Protein AF-A0A1H8JNC2-F1 (afdb_monomer_lite)

Secondary structure (DSSP, 8-state):
---EEEEETTTTEEEEEE-B--TT--SPBPPPHHHHHHHHHTTS-GGGEEEEEPPTT--TT-TTEEEEEETTTTEEEEEEPPP----S---

Radius of gyration: 15.04 Å; chains: 1; bounding box: 46×28×35 Å

Foldseek 3Di:
DKKKFKAFLVPQDGPDIDWADDPPDPDTDDDDPVVVQVVCVVVPDNVRIDMAIEDPPDDPVPPQWDWGADSVVRHIDIDGDDPPPPPPDDD

pLDDT: mean 81.79, std 12.31, range [40.09, 94.12]

Sequence (91 aa):
MTHYAIVETATGKIVRMHSHYVFGNEQPVTCSDEELRAAVFELGDPAGYEVHCAPPDFDPANRDKTLVFDGAVKRLQVAARAPRRAAKGEA

Structure (mmCIF, N/CA/C/O backbone):
data_AF-A0A1H8JNC2-F1
#
_entry.id   AF-A0A1H8JNC2-F1
#
loop_
_atom_site.group_PDB
_atom_site.id
_atom_site.type_symbol
_atom_site.label_atom_id
_atom_site.label_alt_id
_atom_site.label_comp_id
_atom_site.label_asym_id
_atom_site.label_entity_id
_atom_site.label_seq_id
_atom_site.pdbx_PDB_ins_code
_atom_site.Cartn_x
_atom_site.Cartn_y
_atom_site.Cartn_z
_atom_site.occupancy
_atom_site.B_iso_or_equiv
_atom_site.auth_seq_id
_atom_site.auth_comp_id
_atom_site.auth_asym_id
_atom_site.auth_atom_id
_atom_site.pdbx_PDB_model_num
ATOM 1 N N . MET A 1 1 ? 2.981 -5.805 -11.983 1.00 62.81 1 MET A N 1
ATOM 2 C CA . MET A 1 1 ? 3.340 -4.418 -11.627 1.00 62.81 1 MET A CA 1
ATOM 3 C C . MET A 1 1 ? 3.393 -4.328 -10.114 1.00 62.81 1 MET A C 1
ATOM 5 O O . MET A 1 1 ? 2.397 -4.657 -9.485 1.00 62.81 1 MET A O 1
ATOM 9 N N . THR A 1 2 ? 4.537 -3.973 -9.525 1.00 74.19 2 THR A N 1
ATOM 10 C CA . THR A 1 2 ? 4.661 -3.916 -8.059 1.00 74.19 2 THR A CA 1
ATOM 11 C C . THR A 1 2 ? 4.233 -2.540 -7.575 1.00 74.19 2 THR A C 1
ATOM 13 O O . THR A 1 2 ? 4.966 -1.564 -7.714 1.00 74.19 2 THR A O 1
ATOM 16 N N . HIS A 1 3 ? 3.017 -2.452 -7.049 1.00 83.44 3 HIS A N 1
ATOM 17 C CA . HIS A 1 3 ? 2.553 -1.247 -6.379 1.00 83.44 3 HIS A CA 1
ATOM 18 C C . HIS A 1 3 ? 2.860 -1.321 -4.892 1.00 83.44 3 HIS A C 1
ATOM 20 O O . HIS A 1 3 ? 2.741 -2.381 -4.282 1.00 83.44 3 HIS A O 1
ATOM 26 N N . TYR A 1 4 ? 3.168 -0.176 -4.301 1.00 87.62 4 TYR A N 1
ATOM 27 C CA . TYR A 1 4 ? 3.313 -0.034 -2.862 1.00 87.62 4 TYR A CA 1
ATOM 28 C C . TYR A 1 4 ? 2.252 0.931 -2.356 1.00 87.62 4 TYR A C 1
ATOM 30 O O . TYR A 1 4 ? 1.974 1.944 -3.001 1.00 87.62 4 TYR A O 1
ATOM 38 N N . ALA A 1 5 ? 1.656 0.626 -1.212 1.00 90.44 5 ALA A N 1
ATOM 39 C CA . ALA A 1 5 ? 0.793 1.552 -0.501 1.00 90.44 5 ALA A CA 1
ATOM 40 C C . ALA A 1 5 ? 1.488 2.002 0.780 1.00 90.44 5 ALA A C 1
ATOM 42 O O . ALA A 1 5 ? 2.060 1.189 1.506 1.00 90.44 5 ALA A O 1
ATOM 43 N N . ILE A 1 6 ? 1.404 3.297 1.056 1.00 92.38 6 ILE A N 1
ATOM 44 C CA . ILE A 1 6 ? 1.770 3.870 2.344 1.00 92.38 6 ILE A CA 1
ATOM 45 C C . ILE A 1 6 ? 0.496 3.929 3.178 1.00 92.38 6 ILE A C 1
ATOM 47 O O . ILE A 1 6 ? -0.515 4.495 2.744 1.00 92.38 6 ILE A O 1
ATOM 51 N N . VAL A 1 7 ? 0.544 3.315 4.352 1.00 92.88 7 VAL A N 1
ATOM 52 C CA . VAL A 1 7 ? -0.582 3.168 5.268 1.00 92.88 7 VAL A CA 1
ATOM 53 C C . VAL A 1 7 ? -0.280 3.934 6.546 1.00 92.88 7 VAL A C 1
ATOM 55 O O . VAL A 1 7 ? 0.798 3.793 7.112 1.00 92.88 7 VAL A O 1
ATOM 58 N N . GLU A 1 8 ? -1.229 4.740 7.010 1.00 93.31 8 GLU A N 1
ATOM 59 C CA . GLU A 1 8 ? -1.145 5.383 8.321 1.00 93.31 8 GLU A CA 1
ATOM 60 C C . GLU A 1 8 ? -1.385 4.344 9.422 1.00 93.31 8 GLU A C 1
ATOM 62 O O . GLU A 1 8 ? -2.472 3.770 9.520 1.00 93.31 8 GLU A O 1
ATOM 67 N N . THR A 1 9 ? -0.391 4.123 10.279 1.00 89.44 9 THR A N 1
ATOM 68 C CA . THR A 1 9 ? -0.401 3.073 11.309 1.00 89.44 9 THR A CA 1
ATOM 69 C C . THR A 1 9 ? -1.552 3.249 12.305 1.00 89.44 9 THR A C 1
ATOM 71 O O . THR A 1 9 ? -2.115 2.266 12.786 1.00 89.44 9 THR A O 1
ATOM 74 N N . ALA A 1 10 ? -1.933 4.497 12.604 1.00 89.75 10 ALA A N 1
ATOM 75 C CA . ALA A 1 10 ? -2.986 4.812 13.568 1.00 89.75 10 ALA A CA 1
ATOM 76 C C . ALA A 1 10 ? -4.395 4.441 13.076 1.00 89.75 10 ALA A C 1
ATOM 78 O O . ALA A 1 10 ? -5.231 4.012 13.870 1.00 89.75 10 ALA A O 1
ATOM 79 N N . THR A 1 11 ? -4.675 4.612 11.780 1.00 89.31 11 THR A N 1
ATOM 80 C CA . THR A 1 11 ? -6.025 4.422 11.218 1.00 89.31 11 THR A CA 1
ATOM 81 C C . THR A 1 11 ? -6.131 3.235 10.266 1.00 89.31 11 THR A C 1
ATOM 83 O O . THR A 1 11 ? -7.240 2.851 9.895 1.00 89.31 11 THR A O 1
ATOM 86 N N . GLY A 1 12 ? -5.000 2.667 9.840 1.00 88.69 12 GLY A N 1
ATOM 87 C CA . GLY A 1 12 ? -4.934 1.650 8.794 1.00 88.69 12 GLY A CA 1
ATOM 88 C C . GLY A 1 12 ? -5.338 2.173 7.413 1.00 88.69 12 GLY A C 1
ATOM 89 O O . GLY A 1 12 ? -5.602 1.381 6.512 1.00 88.69 12 GLY A O 1
ATOM 90 N N . LYS A 1 13 ? -5.439 3.494 7.218 1.00 91.06 13 LYS A N 1
ATOM 91 C CA . LYS A 1 13 ? -5.844 4.068 5.931 1.00 91.06 13 LYS A CA 1
ATOM 92 C C . LYS A 1 13 ? -4.667 4.132 4.974 1.00 91.06 13 LYS A C 1
ATOM 94 O O . LYS A 1 13 ? -3.588 4.597 5.329 1.00 91.06 13 LYS A O 1
ATOM 99 N N . ILE A 1 14 ? -4.912 3.738 3.729 1.00 91.19 14 ILE A N 1
ATOM 100 C CA . ILE A 1 14 ? -3.983 3.982 2.627 1.00 91.19 14 ILE A CA 1
ATOM 101 C C . ILE A 1 14 ? -4.008 5.479 2.315 1.00 91.19 14 ILE A C 1
ATOM 103 O O . ILE A 1 14 ? -5.039 6.007 1.895 1.00 91.19 14 ILE A O 1
ATOM 107 N N . VAL A 1 15 ? -2.880 6.154 2.521 1.00 91.50 15 VAL A N 1
ATOM 108 C CA . VAL A 1 15 ? -2.741 7.602 2.299 1.00 91.50 15 VAL A CA 1
ATOM 109 C C . VAL A 1 15 ? -2.104 7.924 0.951 1.00 91.50 15 VAL A C 1
ATOM 111 O O . VAL A 1 15 ? -2.384 8.971 0.369 1.00 91.50 15 VAL A O 1
ATOM 114 N N . ARG A 1 16 ? -1.272 7.020 0.419 1.00 87.62 16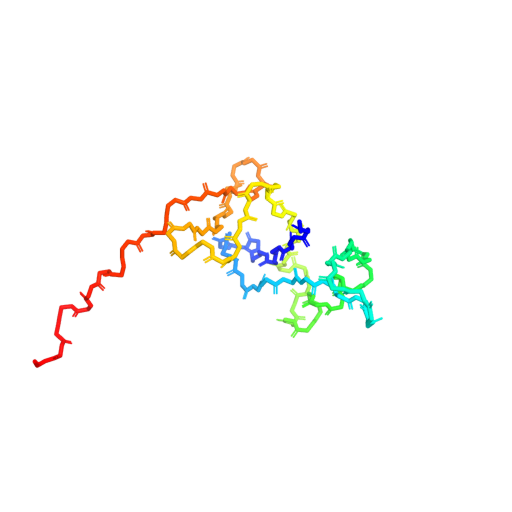 ARG A N 1
ATOM 115 C CA . ARG A 1 16 ? -0.595 7.207 -0.869 1.00 87.62 16 ARG A CA 1
ATOM 116 C C . ARG A 1 16 ? -0.291 5.869 -1.527 1.00 87.62 16 ARG A C 1
ATOM 118 O O . ARG A 1 16 ? 0.055 4.904 -0.854 1.00 87.62 16 ARG A O 1
ATOM 125 N N . MET A 1 17 ? -0.381 5.844 -2.851 1.00 88.50 17 MET A N 1
ATOM 126 C CA . MET A 1 17 ? 0.135 4.761 -3.686 1.00 88.50 17 MET A CA 1
ATOM 127 C C . MET A 1 17 ? 1.440 5.217 -4.333 1.00 88.50 17 MET A C 1
ATOM 129 O O . MET A 1 17 ? 1.526 6.347 -4.816 1.00 88.50 17 MET A O 1
ATOM 133 N N . HIS A 1 18 ? 2.439 4.343 -4.353 1.00 85.06 18 HIS A N 1
ATOM 134 C CA . HIS A 1 18 ? 3.738 4.596 -4.959 1.00 85.06 18 HIS A CA 1
ATOM 135 C C . HIS A 1 18 ? 4.089 3.492 -5.962 1.00 85.06 18 HIS A C 1
ATOM 137 O O . HIS A 1 18 ? 3.749 2.316 -5.790 1.00 85.06 18 HIS A O 1
ATOM 143 N N . SER A 1 19 ? 4.713 3.883 -7.068 1.00 80.62 19 SER A N 1
ATOM 144 C CA . SER A 1 19 ? 5.137 2.988 -8.146 1.00 80.62 19 SER A CA 1
ATOM 145 C C . SER A 1 19 ? 6.348 3.607 -8.825 1.00 80.62 19 SER A C 1
ATOM 147 O O . SER A 1 19 ? 6.297 4.782 -9.186 1.00 80.62 19 SER A O 1
ATOM 149 N N . HIS A 1 20 ? 7.417 2.831 -8.982 1.00 75.19 20 HIS A N 1
ATOM 150 C CA . HIS A 1 20 ? 8.640 3.287 -9.630 1.00 75.19 20 HIS A CA 1
ATOM 151 C C . HIS A 1 20 ? 8.670 2.850 -11.098 1.00 75.19 20 HIS A C 1
ATOM 153 O O . HIS A 1 20 ? 8.339 1.711 -11.443 1.00 75.19 20 HIS A O 1
ATOM 159 N N . TYR A 1 21 ? 9.074 3.781 -11.957 1.00 70.50 21 TYR A N 1
ATOM 160 C CA . TYR A 1 21 ? 9.253 3.570 -13.387 1.00 70.50 21 TYR A CA 1
ATOM 161 C C . TYR A 1 21 ? 10.651 4.034 -13.768 1.00 70.50 21 TYR A C 1
ATOM 163 O O . TYR A 1 21 ? 11.052 5.149 -13.434 1.00 70.50 21 TYR A O 1
ATOM 171 N N . VAL A 1 22 ? 11.375 3.196 -14.505 1.00 72.50 22 VAL A N 1
ATOM 172 C CA . VAL A 1 22 ? 12.671 3.569 -15.074 1.00 72.50 22 VAL A CA 1
ATOM 173 C C . VAL A 1 22 ? 12.424 4.161 -16.452 1.00 72.50 22 VAL A C 1
ATOM 175 O O . VAL A 1 22 ? 11.717 3.576 -17.269 1.00 72.50 22 VAL A O 1
ATOM 178 N N . PHE A 1 23 ? 13.004 5.327 -16.722 1.00 72.12 23 PHE A N 1
ATOM 179 C CA . PHE A 1 23 ? 12.871 5.985 -18.018 1.00 72.12 23 PHE A CA 1
ATOM 180 C C . PHE A 1 23 ? 13.301 5.049 -19.163 1.00 72.12 23 PHE A C 1
ATOM 182 O O . PHE A 1 23 ? 14.375 4.453 -19.114 1.00 72.12 23 PHE A O 1
ATOM 189 N N . GLY A 1 24 ? 12.455 4.913 -20.188 1.00 75.19 24 GLY A N 1
ATOM 190 C CA . GLY A 1 24 ? 12.674 3.984 -21.305 1.00 75.19 24 GLY A CA 1
ATOM 191 C C . GLY A 1 24 ? 12.267 2.532 -21.026 1.00 75.19 24 GLY A C 1
ATOM 192 O O . GLY A 1 24 ? 12.349 1.703 -21.929 1.00 75.19 24 GLY A O 1
ATOM 193 N N . ASN A 1 25 ? 11.791 2.224 -19.817 1.00 74.25 25 ASN A N 1
ATOM 194 C CA . ASN A 1 25 ? 11.150 0.960 -19.490 1.00 74.25 25 ASN A CA 1
ATOM 195 C C . ASN A 1 25 ? 9.668 1.204 -19.185 1.00 74.25 25 AS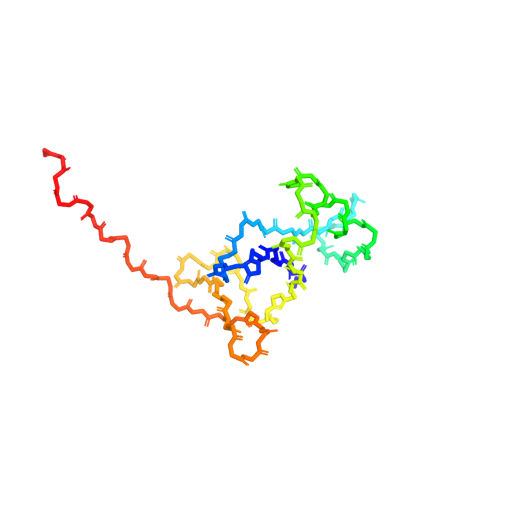N A C 1
ATOM 197 O O . ASN A 1 25 ? 9.310 1.812 -18.178 1.00 74.25 25 ASN A O 1
ATOM 201 N N . GLU A 1 26 ? 8.795 0.716 -20.063 1.00 65.25 26 GLU A N 1
ATOM 202 C CA . GLU A 1 26 ? 7.343 0.794 -19.865 1.00 65.25 26 GLU A CA 1
ATOM 203 C C . GLU A 1 26 ? 6.862 -0.154 -18.757 1.00 65.25 26 GLU A C 1
ATOM 205 O O . GLU A 1 26 ? 5.743 -0.012 -18.261 1.00 65.25 26 GLU A O 1
ATOM 210 N N . GLN A 1 27 ? 7.704 -1.110 -18.340 1.00 63.84 27 GLN A N 1
ATOM 211 C CA . GLN A 1 27 ? 7.395 -1.981 -17.219 1.00 63.84 27 GLN A CA 1
ATOM 212 C C . GLN A 1 27 ? 7.855 -1.360 -15.889 1.00 63.84 27 GLN A C 1
ATOM 214 O O . GLN A 1 27 ? 9.031 -1.029 -15.725 1.00 63.84 27 GLN A O 1
ATOM 219 N N . PRO A 1 28 ? 6.950 -1.244 -14.905 1.00 63.31 28 PRO A N 1
ATOM 220 C CA . PRO A 1 28 ? 7.280 -0.788 -13.563 1.00 63.31 28 PRO A CA 1
ATOM 221 C C . PRO A 1 28 ? 8.173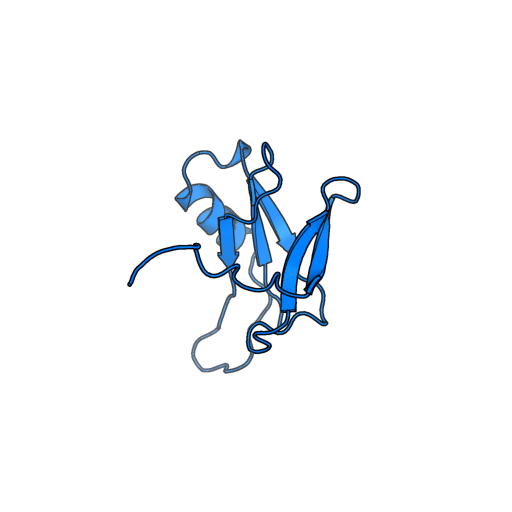 -1.812 -12.867 1.00 63.31 28 PRO A C 1
ATOM 223 O O . PRO A 1 28 ? 7.886 -3.013 -12.853 1.00 63.31 28 PRO A O 1
ATOM 226 N N . VAL A 1 29 ? 9.250 -1.314 -12.277 1.00 70.81 29 VAL A N 1
ATOM 227 C CA . VAL A 1 29 ? 10.257 -2.102 -11.564 1.00 70.81 29 VAL A CA 1
ATOM 228 C C . VAL A 1 29 ? 10.040 -1.994 -10.053 1.00 70.81 29 VAL A C 1
ATOM 230 O O . VAL A 1 29 ? 9.332 -1.113 -9.566 1.00 70.81 29 VAL A O 1
ATOM 233 N N . THR A 1 30 ? 10.639 -2.911 -9.298 1.00 75.44 30 THR A N 1
ATOM 234 C CA . THR A 1 30 ? 10.637 -2.880 -7.831 1.00 75.44 30 THR A CA 1
ATOM 235 C C . THR A 1 30 ? 11.249 -1.566 -7.335 1.00 75.44 30 THR A C 1
ATOM 237 O O . THR A 1 30 ? 12.358 -1.221 -7.739 1.00 75.44 30 THR A O 1
ATOM 240 N N . CYS A 1 31 ? 10.535 -0.845 -6.467 1.00 77.75 31 CYS A N 1
ATOM 241 C CA . CYS A 1 31 ? 11.064 0.347 -5.803 1.00 77.75 31 CYS A CA 1
ATOM 242 C C . CYS A 1 31 ? 12.212 -0.044 -4.870 1.00 77.75 31 CYS A C 1
ATOM 244 O O . CYS A 1 31 ? 12.140 -1.078 -4.201 1.00 77.75 31 CYS A O 1
ATOM 246 N N . SER A 1 32 ? 13.233 0.804 -4.775 1.00 82.31 32 SER A N 1
ATOM 247 C CA . SER A 1 32 ? 14.238 0.654 -3.724 1.00 82.31 32 SER A CA 1
ATOM 248 C C . SER A 1 32 ? 13.670 1.047 -2.353 1.00 82.31 32 SER A C 1
ATOM 250 O O . SER A 1 32 ? 12.772 1.886 -2.248 1.00 82.31 32 SER A O 1
ATOM 252 N N . ASP A 1 33 ? 14.221 0.477 -1.278 1.00 81.12 33 ASP A N 1
ATOM 253 C CA . ASP A 1 33 ? 13.852 0.851 0.096 1.00 81.12 33 ASP A CA 1
ATOM 254 C C . ASP A 1 33 ? 14.095 2.344 0.377 1.00 81.12 33 ASP A C 1
ATOM 256 O O . ASP A 1 33 ? 13.381 2.952 1.175 1.00 81.12 33 ASP A O 1
ATOM 260 N N . GLU A 1 34 ? 15.092 2.947 -0.276 1.00 84.19 34 GLU A N 1
ATOM 261 C CA . GLU A 1 34 ? 15.416 4.369 -0.137 1.00 84.19 34 GLU A CA 1
ATOM 262 C C . GLU A 1 34 ? 14.307 5.263 -0.702 1.00 84.19 34 GLU A C 1
ATOM 264 O O . GLU A 1 34 ? 13.856 6.184 -0.022 1.00 84.19 34 GLU A O 1
ATOM 269 N N . GLU A 1 35 ? 13.796 4.949 -1.895 1.00 85.19 35 GLU A N 1
ATOM 270 C CA . GLU A 1 35 ? 12.682 5.683 -2.506 1.00 85.19 35 GLU A CA 1
ATOM 271 C C . GLU A 1 35 ? 11.394 5.551 -1.695 1.00 85.19 35 GLU A C 1
ATOM 273 O O . GLU A 1 35 ? 10.677 6.531 -1.491 1.00 85.19 35 GLU A O 1
ATOM 278 N N . LEU A 1 36 ? 11.114 4.348 -1.185 1.00 84.19 36 LEU A N 1
ATOM 279 C CA . LEU A 1 36 ? 9.948 4.113 -0.336 1.00 84.19 36 LEU A CA 1
ATOM 280 C C . LEU A 1 36 ? 10.045 4.908 0.970 1.00 84.19 36 LEU A C 1
ATOM 282 O O . LEU A 1 36 ? 9.056 5.501 1.399 1.00 84.19 36 LEU A O 1
ATOM 286 N N . ARG A 1 37 ? 11.236 4.981 1.578 1.00 83.94 37 ARG A N 1
ATOM 287 C CA . ARG A 1 37 ? 11.477 5.829 2.753 1.00 83.94 37 ARG A CA 1
ATOM 288 C C . ARG A 1 37 ? 11.307 7.303 2.420 1.00 83.94 37 ARG A C 1
ATOM 290 O O . ARG A 1 37 ? 10.619 7.994 3.163 1.00 83.94 37 ARG A O 1
ATOM 297 N N . ALA A 1 38 ? 11.878 7.783 1.316 1.00 86.56 38 ALA A N 1
ATOM 298 C CA . ALA A 1 38 ? 11.732 9.173 0.888 1.00 86.56 38 ALA A CA 1
ATOM 299 C C . ALA A 1 38 ? 10.253 9.553 0.699 1.00 86.56 38 ALA A C 1
ATOM 301 O O . ALA A 1 38 ? 9.806 10.565 1.236 1.00 86.56 38 ALA A O 1
ATOM 302 N N . ALA A 1 39 ? 9.464 8.693 0.046 1.00 86.75 39 ALA A N 1
ATOM 303 C CA . ALA A 1 39 ? 8.029 8.902 -0.139 1.00 86.75 39 ALA A CA 1
ATOM 304 C C . ALA A 1 39 ? 7.246 8.968 1.187 1.00 86.75 39 ALA A C 1
ATOM 306 O O . ALA A 1 39 ? 6.235 9.668 1.261 1.00 86.75 39 ALA A O 1
ATOM 307 N N . VAL A 1 40 ? 7.702 8.255 2.224 1.00 87.50 40 VAL A N 1
ATOM 308 C CA . VAL A 1 40 ? 7.152 8.332 3.587 1.00 87.50 40 VAL A CA 1
ATOM 309 C C . VAL A 1 40 ? 7.575 9.626 4.289 1.00 87.50 40 VAL A C 1
ATOM 311 O O . VAL A 1 40 ? 6.733 10.285 4.893 1.00 87.50 40 VAL A O 1
ATOM 314 N N . PHE A 1 41 ? 8.844 10.033 4.184 1.00 87.62 41 PHE A N 1
ATOM 315 C CA . PHE A 1 41 ? 9.333 11.295 4.756 1.00 87.62 41 PHE A CA 1
ATOM 316 C C . PHE A 1 41 ? 8.585 12.519 4.205 1.00 87.62 41 PHE A C 1
ATOM 318 O O . PHE A 1 41 ? 8.299 13.447 4.959 1.00 87.62 41 PHE A O 1
ATOM 325 N N . GLU A 1 42 ? 8.202 12.512 2.924 1.00 87.88 42 GLU A N 1
ATOM 326 C CA . GLU A 1 42 ? 7.383 13.575 2.317 1.00 87.88 42 GLU A CA 1
ATOM 327 C C . GLU A 1 42 ? 6.012 13.770 2.994 1.00 87.88 42 GLU A C 1
ATOM 329 O O . GLU A 1 42 ? 5.407 14.831 2.855 1.00 87.88 42 GLU A O 1
ATOM 334 N N . LEU A 1 43 ? 5.512 12.770 3.731 1.00 85.06 43 LEU A N 1
ATOM 335 C CA . LEU A 1 43 ? 4.231 12.835 4.445 1.00 85.06 43 LEU A CA 1
ATOM 336 C C . LEU A 1 43 ? 4.344 13.452 5.851 1.00 85.06 43 LEU A C 1
ATOM 338 O O . LEU A 1 43 ? 3.327 13.607 6.528 1.00 85.06 43 LEU A O 1
ATOM 342 N N . GLY A 1 44 ? 5.551 13.814 6.300 1.00 84.44 44 GLY A N 1
ATOM 343 C CA . GLY A 1 44 ? 5.786 14.516 7.564 1.00 84.44 44 GLY A CA 1
ATOM 344 C C . GLY A 1 44 ? 6.381 13.634 8.661 1.00 84.44 44 GLY A C 1
ATOM 345 O O . GLY A 1 44 ? 7.582 13.706 8.899 1.00 84.44 44 GLY A O 1
ATOM 346 N N . ASP A 1 45 ? 5.556 12.844 9.357 1.00 83.38 45 ASP A N 1
ATOM 347 C CA . ASP A 1 45 ? 6.013 11.966 10.449 1.00 83.38 45 ASP A CA 1
ATOM 348 C C . ASP A 1 45 ? 6.228 10.521 9.964 1.00 83.38 45 ASP A C 1
ATOM 350 O O . ASP A 1 45 ? 5.274 9.742 9.921 1.00 83.38 45 ASP A O 1
ATOM 354 N N . PRO A 1 46 ? 7.464 10.117 9.621 1.00 79.19 46 PRO A N 1
ATOM 355 C CA . PRO A 1 46 ? 7.736 8.793 9.075 1.00 79.19 46 PRO A CA 1
ATOM 356 C C . PRO A 1 46 ? 7.445 7.649 10.054 1.00 79.19 46 PRO A C 1
ATOM 358 O O . PRO A 1 46 ? 7.210 6.529 9.606 1.00 79.19 46 PRO A O 1
ATOM 361 N N . ALA A 1 47 ? 7.432 7.897 11.371 1.00 84.31 47 ALA A N 1
ATOM 362 C CA . ALA A 1 47 ? 7.106 6.868 12.361 1.00 84.31 47 ALA A CA 1
ATOM 363 C C . ALA A 1 47 ? 5.605 6.517 12.367 1.00 84.31 47 ALA A C 1
ATOM 365 O O . ALA A 1 47 ? 5.217 5.443 12.832 1.00 84.31 47 ALA A O 1
ATOM 366 N N . GLY A 1 48 ? 4.764 7.403 11.825 1.00 88.44 48 GLY A N 1
ATOM 367 C CA . GLY A 1 48 ? 3.320 7.220 11.715 1.00 88.44 48 GLY A CA 1
ATOM 368 C C . GLY A 1 48 ? 2.871 6.352 10.538 1.00 88.44 48 GLY A C 1
ATOM 369 O O . GLY A 1 48 ? 1.672 6.090 10.423 1.00 88.44 48 GLY A O 1
ATOM 370 N N . TYR A 1 49 ? 3.791 5.893 9.683 1.00 90.69 49 TYR A N 1
ATOM 371 C CA . TYR A 1 49 ? 3.449 5.202 8.440 1.00 90.69 49 TYR A CA 1
ATOM 372 C C . TYR A 1 49 ? 4.184 3.874 8.257 1.00 90.69 49 TYR A C 1
ATOM 374 O O . TYR A 1 49 ? 5.337 3.702 8.644 1.00 90.69 49 TYR A O 1
ATOM 382 N N . GLU A 1 50 ? 3.514 2.944 7.586 1.00 91.38 50 GLU A N 1
ATOM 383 C CA . GLU A 1 50 ? 4.056 1.653 7.178 1.00 91.38 50 GLU A CA 1
ATOM 384 C C . GLU A 1 50 ? 3.864 1.441 5.669 1.00 91.38 50 GLU A C 1
ATOM 386 O O . GLU A 1 50 ? 2.843 1.821 5.091 1.00 91.38 50 GLU A O 1
ATOM 391 N N . VAL A 1 51 ? 4.866 0.851 5.010 1.00 90.81 51 VAL A N 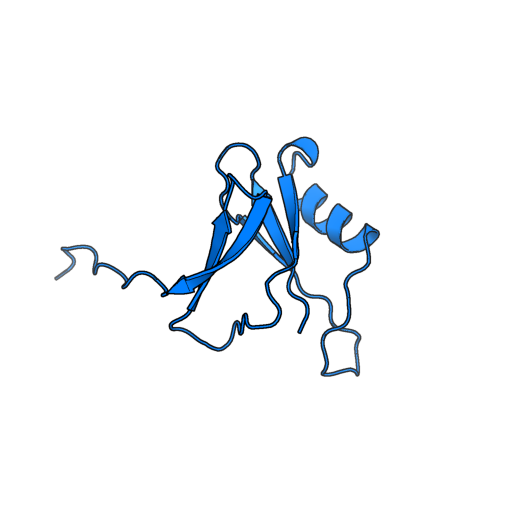1
ATOM 392 C CA . VAL A 1 51 ? 4.834 0.575 3.568 1.00 90.81 51 VAL A CA 1
ATOM 393 C C . VAL A 1 51 ? 4.491 -0.887 3.339 1.00 90.81 51 VAL A C 1
ATOM 395 O O . VAL A 1 51 ? 5.153 -1.779 3.867 1.00 90.81 51 VAL A O 1
ATOM 398 N N . HIS A 1 52 ? 3.486 -1.129 2.503 1.00 90.94 52 HIS A N 1
ATOM 399 C CA . HIS A 1 52 ? 3.017 -2.468 2.167 1.00 90.94 52 HIS A CA 1
ATOM 400 C C . HIS A 1 52 ? 3.001 -2.688 0.664 1.00 90.94 52 HIS A C 1
ATOM 402 O O . HIS A 1 52 ? 2.581 -1.820 -0.101 1.00 90.94 52 HIS A O 1
ATOM 408 N N . CYS A 1 53 ? 3.437 -3.870 0.237 1.00 89.12 53 CYS A N 1
ATOM 409 C CA . CYS A 1 53 ? 3.363 -4.278 -1.161 1.00 89.12 53 CYS A CA 1
ATOM 410 C C . CYS A 1 53 ? 1.933 -4.705 -1.511 1.00 89.12 53 CYS A C 1
ATOM 412 O O . CYS A 1 53 ? 1.297 -5.452 -0.761 1.00 89.12 53 CYS A O 1
ATOM 414 N N . ALA A 1 54 ? 1.422 -4.221 -2.640 1.00 89.25 54 ALA A N 1
ATOM 415 C CA . ALA A 1 54 ? 0.129 -4.628 -3.159 1.00 89.25 54 ALA A CA 1
ATOM 416 C C . ALA A 1 54 ? 0.165 -6.098 -3.616 1.00 89.25 54 ALA A C 1
ATOM 418 O O . ALA A 1 54 ? 1.201 -6.578 -4.085 1.00 89.25 54 ALA A O 1
ATOM 419 N N . PRO A 1 55 ? -0.965 -6.816 -3.532 1.00 89.56 55 PRO A N 1
ATOM 420 C CA . PRO A 1 55 ? -1.085 -8.153 -4.094 1.00 89.56 55 PRO A CA 1
ATOM 421 C C . PRO A 1 55 ? -0.793 -8.176 -5.605 1.00 89.56 55 PRO A C 1
ATOM 423 O O . PRO A 1 55 ? -1.107 -7.209 -6.303 1.00 89.56 55 PRO A O 1
ATOM 426 N N . PRO A 1 56 ? -0.237 -9.275 -6.142 1.00 85.56 56 PRO A N 1
ATOM 427 C CA . PRO A 1 56 ? 0.119 -9.373 -7.559 1.00 85.56 56 PRO A CA 1
ATOM 428 C C . PRO A 1 56 ? -1.093 -9.340 -8.503 1.00 85.56 56 PRO A C 1
ATOM 430 O O . PRO A 1 56 ? -0.930 -9.058 -9.687 1.00 85.56 56 PRO A O 1
ATOM 433 N N . ASP A 1 57 ? -2.294 -9.628 -7.998 1.00 85.69 57 ASP A N 1
ATOM 434 C CA . ASP A 1 57 ? -3.563 -9.569 -8.727 1.00 85.69 57 ASP A CA 1
ATOM 435 C C . ASP A 1 57 ? -4.227 -8.180 -8.687 1.00 85.69 57 ASP A C 1
ATOM 437 O O . ASP A 1 57 ? -5.297 -7.988 -9.276 1.00 85.69 57 ASP A O 1
ATOM 441 N N . PHE A 1 58 ? -3.619 -7.207 -7.998 1.00 87.81 58 PHE A N 1
ATOM 442 C CA . PHE A 1 58 ? -4.088 -5.831 -8.023 1.00 87.81 58 PHE A CA 1
ATOM 443 C C . PHE A 1 58 ? -3.763 -5.174 -9.366 1.00 87.81 58 PHE A C 1
ATOM 445 O O . PHE A 1 58 ? -2.603 -5.053 -9.757 1.00 87.81 58 PHE A O 1
ATOM 452 N N . ASP A 1 59 ? -4.810 -4.692 -10.029 1.00 85.81 59 ASP A N 1
ATOM 453 C CA . ASP A 1 59 ? -4.717 -3.901 -11.247 1.00 85.81 59 ASP A CA 1
ATOM 454 C C . ASP A 1 59 ? -5.324 -2.508 -10.999 1.00 85.81 59 ASP A C 1
ATOM 456 O O . ASP A 1 59 ? -6.538 -2.407 -10.787 1.00 85.81 59 ASP A O 1
ATOM 460 N N . PRO A 1 60 ? -4.527 -1.424 -11.032 1.00 82.25 60 PRO A N 1
ATOM 461 C CA . PRO A 1 60 ? -5.024 -0.062 -10.851 1.00 82.25 60 PRO A CA 1
ATOM 462 C C . PRO A 1 60 ? -5.928 0.406 -12.004 1.00 82.25 60 PRO A C 1
ATOM 464 O O . PRO A 1 60 ? -6.689 1.360 -11.825 1.00 82.25 60 PRO A O 1
ATOM 467 N N . ALA A 1 61 ? -5.861 -0.229 -13.182 1.00 85.06 61 ALA A N 1
ATOM 468 C CA . ALA A 1 61 ? -6.750 0.068 -14.302 1.00 85.06 61 ALA A CA 1
ATOM 469 C C . ALA A 1 61 ? -8.156 -0.511 -14.082 1.00 85.06 61 ALA A C 1
ATOM 471 O O . ALA A 1 61 ? -9.134 0.013 -14.629 1.00 85.06 61 ALA A O 1
ATOM 472 N N . ASN A 1 62 ? -8.284 -1.545 -13.243 1.00 88.56 62 ASN A N 1
ATOM 473 C CA . ASN A 1 62 ? -9.568 -2.123 -12.881 1.00 88.56 62 ASN A CA 1
ATOM 474 C C . ASN A 1 62 ? -10.321 -1.208 -11.904 1.00 88.56 62 ASN A C 1
ATOM 476 O O . ASN A 1 62 ? -10.095 -1.204 -10.694 1.00 88.56 62 ASN A O 1
ATOM 480 N N . ARG A 1 63 ? -11.279 -0.448 -12.441 1.00 85.44 63 ARG A N 1
ATOM 481 C CA . ARG A 1 63 ? -12.061 0.546 -11.689 1.00 85.44 63 ARG A CA 1
ATOM 482 C C . ARG A 1 63 ? -13.053 -0.049 -10.686 1.00 85.44 63 ARG A C 1
ATOM 484 O O . ARG A 1 63 ? -13.553 0.715 -9.851 1.00 85.44 63 ARG A O 1
ATOM 491 N N . ASP A 1 64 ? -13.308 -1.354 -10.758 1.00 88.38 64 ASP A N 1
ATOM 492 C CA . ASP A 1 64 ? -14.224 -2.090 -9.879 1.00 88.38 64 ASP A CA 1
ATOM 493 C C . ASP A 1 64 ? -13.521 -2.666 -8.650 1.00 88.38 64 ASP A C 1
ATOM 495 O O . ASP A 1 64 ? -14.174 -3.119 -7.708 1.00 88.38 64 ASP A O 1
ATOM 499 N N . LYS A 1 65 ? -12.186 -2.640 -8.633 1.00 88.38 65 LYS A N 1
ATOM 500 C CA . LYS A 1 65 ? -11.365 -3.127 -7.529 1.00 88.38 65 LYS A CA 1
ATOM 501 C C . LYS A 1 65 ? -10.626 -1.976 -6.856 1.00 88.38 65 LYS A C 1
ATOM 503 O O . LYS A 1 65 ? -10.418 -0.903 -7.418 1.00 88.38 65 LYS A O 1
ATOM 508 N N . THR A 1 66 ? -10.259 -2.179 -5.601 1.00 91.38 66 THR A N 1
ATOM 509 C CA . THR A 1 66 ? -9.455 -1.237 -4.826 1.00 91.38 66 THR A CA 1
ATOM 510 C C . THR A 1 66 ? -8.577 -1.992 -3.837 1.00 91.38 66 THR A C 1
ATOM 512 O O . THR A 1 66 ? -8.799 -3.176 -3.585 1.00 91.38 66 THR A O 1
ATOM 515 N N . LEU A 1 67 ? -7.574 -1.313 -3.287 1.00 91.88 67 LEU A N 1
ATOM 516 C CA . LEU A 1 67 ? -6.767 -1.852 -2.202 1.00 91.88 67 LEU A CA 1
ATOM 517 C C . LEU A 1 67 ? -7.362 -1.433 -0.868 1.00 91.88 67 LEU A C 1
ATOM 519 O O . LEU A 1 67 ? -7.760 -0.284 -0.679 1.00 91.88 67 LEU A O 1
ATOM 523 N N . VAL A 1 68 ? -7.375 -2.371 0.065 1.00 92.00 68 VAL A N 1
ATOM 524 C CA . VAL A 1 68 ? -7.655 -2.121 1.475 1.00 92.00 68 VAL A CA 1
ATOM 525 C C . VAL A 1 68 ? -6.524 -2.705 2.302 1.00 92.00 68 VAL A C 1
ATOM 527 O O . VAL A 1 68 ? -5.913 -3.702 1.916 1.00 92.00 68 VAL A O 1
ATOM 530 N N . PHE A 1 69 ? -6.221 -2.073 3.429 1.00 94.12 69 PHE A N 1
ATOM 531 C CA . PHE A 1 69 ? -5.264 -2.608 4.381 1.00 94.12 69 PHE A CA 1
ATOM 532 C C . PHE A 1 69 ? -5.999 -3.404 5.453 1.00 94.12 69 PHE A C 1
ATOM 534 O O . PHE A 1 69 ? -6.895 -2.883 6.118 1.00 94.12 69 PHE A O 1
ATOM 541 N N . ASP A 1 70 ? -5.611 -4.663 5.621 1.00 92.19 70 ASP A N 1
ATOM 542 C CA . ASP A 1 70 ? -6.080 -5.491 6.720 1.00 92.19 70 ASP A CA 1
ATOM 543 C C . ASP A 1 70 ? -5.096 -5.366 7.888 1.00 92.19 70 ASP A C 1
ATOM 545 O O . ASP A 1 70 ? -3.995 -5.927 7.877 1.00 92.19 70 ASP A O 1
ATOM 549 N N . GLY A 1 71 ? -5.507 -4.607 8.907 1.00 86.94 71 GLY A N 1
ATOM 550 C CA . GLY A 1 71 ? -4.709 -4.365 10.104 1.00 86.94 71 GLY A CA 1
ATOM 551 C C . GLY A 1 71 ? -4.462 -5.609 10.963 1.00 86.94 71 GLY A C 1
ATOM 552 O O . GLY A 1 71 ? -3.500 -5.605 11.729 1.00 86.94 71 GLY A O 1
ATOM 553 N N . ALA A 1 72 ? -5.269 -6.672 10.831 1.00 87.94 72 ALA A N 1
ATOM 554 C CA . ALA A 1 72 ? -5.101 -7.903 11.605 1.00 87.94 72 ALA A CA 1
ATOM 555 C C . ALA A 1 72 ? -3.944 -8.758 11.072 1.00 87.94 72 ALA A C 1
ATOM 557 O O . ALA A 1 72 ? -3.174 -9.315 11.852 1.00 87.94 72 ALA A O 1
ATOM 558 N N . VAL A 1 73 ? -3.794 -8.833 9.747 1.00 88.62 73 VAL A N 1
ATOM 559 C CA . VAL A 1 73 ? -2.704 -9.584 9.094 1.00 88.62 73 VAL A CA 1
ATOM 560 C C . VAL A 1 73 ? -1.566 -8.694 8.592 1.00 88.62 73 VAL A C 1
ATOM 562 O O . VAL A 1 73 ? -0.601 -9.217 8.036 1.00 88.62 73 VAL A O 1
ATOM 565 N N . LYS A 1 74 ? -1.668 -7.370 8.784 1.00 87.62 74 LYS A N 1
ATOM 566 C CA . LYS A 1 74 ? -0.680 -6.363 8.362 1.00 87.62 74 LYS A CA 1
ATOM 567 C C . LYS A 1 74 ? -0.306 -6.498 6.882 1.00 87.62 74 LYS A C 1
ATOM 569 O O . LYS A 1 74 ? 0.870 -6.544 6.532 1.00 87.62 74 LYS A O 1
ATOM 574 N N . ARG A 1 75 ? -1.314 -6.625 6.011 1.00 90.94 75 ARG A N 1
ATOM 575 C CA . ARG A 1 75 ? -1.137 -6.782 4.556 1.00 90.94 75 ARG A CA 1
ATOM 576 C C . ARG A 1 75 ? -2.231 -6.071 3.770 1.00 90.94 75 ARG A C 1
ATOM 578 O O . ARG A 1 75 ? -3.346 -5.888 4.253 1.00 90.94 75 ARG A O 1
ATOM 585 N N . LEU A 1 76 ? -1.912 -5.719 2.528 1.00 92.31 76 LEU A N 1
ATOM 586 C CA . LEU A 1 76 ? -2.890 -5.218 1.567 1.00 92.31 76 LEU A CA 1
ATOM 587 C C . LEU A 1 76 ? -3.695 -6.368 0.959 1.00 92.31 76 LEU A C 1
ATOM 589 O O . LEU A 1 76 ? -3.164 -7.447 0.699 1.00 92.31 76 LEU A O 1
ATOM 593 N N . GLN A 1 77 ? -4.971 -6.109 0.703 1.00 93.38 77 GLN A N 1
ATOM 594 C CA . GLN A 1 77 ? -5.894 -7.020 0.037 1.00 93.38 77 GLN A CA 1
ATOM 595 C C . GLN A 1 77 ? -6.618 -6.285 -1.086 1.00 93.38 77 GLN A C 1
ATOM 597 O O . GLN A 1 77 ? -6.881 -5.082 -1.001 1.00 93.38 77 GLN A O 1
ATOM 602 N N . VAL A 1 78 ? -6.964 -7.025 -2.135 1.00 92.75 78 VAL A N 1
ATOM 603 C CA . VAL A 1 78 ? -7.820 -6.517 -3.202 1.00 92.75 78 VAL A CA 1
ATOM 604 C C . VAL A 1 78 ? -9.272 -6.713 -2.790 1.00 92.75 78 VAL A C 1
ATOM 606 O O . VAL A 1 78 ? -9.721 -7.833 -2.562 1.00 92.75 78 VAL A O 1
ATOM 609 N N . ALA A 1 79 ? -10.014 -5.617 -2.710 1.00 91.38 79 ALA A N 1
ATOM 610 C CA . ALA A 1 79 ? -11.432 -5.611 -2.391 1.00 91.38 79 ALA A CA 1
ATOM 611 C C . ALA A 1 79 ? -12.244 -5.049 -3.559 1.00 91.38 79 ALA A C 1
ATOM 613 O O . ALA A 1 79 ? -11.737 -4.300 -4.398 1.00 91.38 79 ALA A O 1
ATOM 614 N N . ALA A 1 80 ? -13.532 -5.3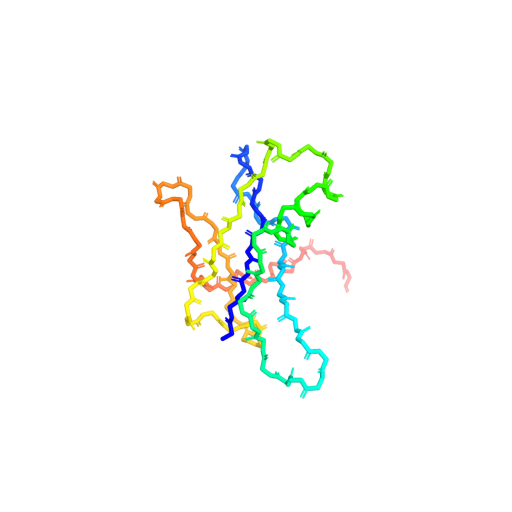88 -3.601 1.00 90.75 80 ALA A N 1
ATOM 615 C CA . ALA A 1 80 ? -14.466 -4.700 -4.478 1.00 90.75 80 ALA A CA 1
ATOM 616 C C . ALA A 1 80 ? -14.541 -3.225 -4.068 1.00 90.75 80 ALA A C 1
ATOM 618 O O . ALA A 1 80 ? -14.637 -2.889 -2.883 1.00 90.75 80 ALA A O 1
ATOM 619 N N . ARG A 1 81 ? -14.503 -2.330 -5.049 1.00 84.50 81 ARG A N 1
ATOM 620 C CA . ARG A 1 81 ? -14.668 -0.907 -4.802 1.00 84.50 81 ARG A CA 1
ATOM 621 C C . ARG A 1 81 ? -16.095 -0.672 -4.327 1.00 84.50 81 ARG A C 1
ATOM 623 O O . ARG A 1 81 ? -17.049 -0.998 -5.031 1.00 84.50 81 ARG A O 1
ATOM 630 N N . ALA A 1 82 ? -16.245 -0.098 -3.134 1.00 77.50 82 ALA A N 1
ATOM 631 C CA . ALA A 1 82 ? -17.562 0.283 -2.646 1.00 77.50 82 ALA A CA 1
ATOM 632 C C . ALA A 1 82 ? -18.233 1.198 -3.687 1.00 77.50 82 ALA A C 1
ATOM 634 O O . ALA A 1 82 ? -17.577 2.127 -4.181 1.00 77.50 82 ALA A O 1
ATOM 635 N N . PRO A 1 83 ? -19.513 0.963 -4.039 1.00 70.3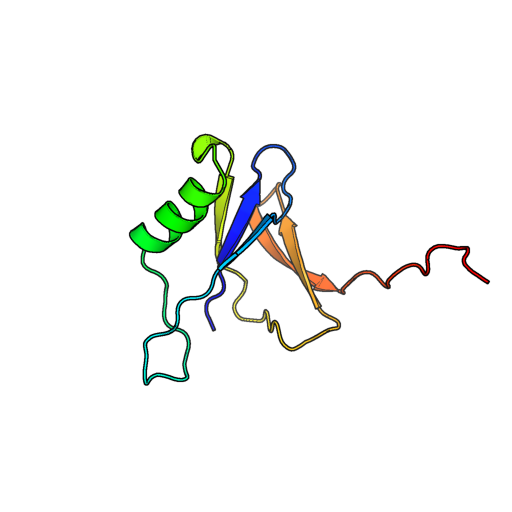1 83 PRO A N 1
ATOM 636 C CA . PRO A 1 83 ? -20.220 1.863 -4.931 1.00 70.31 83 PRO A CA 1
ATOM 637 C C . PRO A 1 83 ? -20.137 3.257 -4.321 1.00 70.31 83 PRO A C 1
ATOM 639 O O . PRO A 1 83 ? -20.350 3.419 -3.114 1.00 70.31 83 PRO A O 1
ATOM 642 N N . ARG A 1 84 ? -19.814 4.267 -5.138 1.00 63.72 84 ARG A N 1
ATOM 643 C CA . ARG A 1 84 ? -20.014 5.657 -4.726 1.00 63.72 84 ARG A CA 1
ATOM 644 C C . ARG A 1 84 ? -21.486 5.749 -4.350 1.00 63.72 84 ARG A C 1
ATOM 646 O O . ARG A 1 84 ? -22.336 5.780 -5.235 1.00 63.72 84 ARG A O 1
ATOM 653 N N . ARG A 1 85 ? -21.806 5.732 -3.052 1.00 54.22 85 ARG A N 1
ATOM 654 C CA . ARG A 1 85 ? -23.116 6.190 -2.605 1.00 54.22 85 ARG A CA 1
ATOM 655 C C . ARG A 1 85 ? -23.182 7.604 -3.149 1.00 54.22 85 ARG A C 1
ATOM 657 O O . ARG A 1 85 ? -22.385 8.439 -2.725 1.00 54.22 85 ARG A O 1
ATOM 664 N N . ALA A 1 86 ? -24.026 7.830 -4.157 1.00 52.72 86 ALA A N 1
ATOM 665 C CA . ALA A 1 86 ? -24.368 9.179 -4.558 1.00 52.72 86 ALA A CA 1
ATOM 666 C C . ALA A 1 86 ? -24.709 9.893 -3.252 1.00 52.72 86 ALA A C 1
ATOM 668 O O . ALA A 1 86 ? -25.549 9.401 -2.488 1.00 52.72 86 ALA A O 1
ATOM 669 N N . ALA A 1 87 ? -23.965 10.954 -2.932 1.00 50.09 87 ALA A N 1
ATOM 670 C CA . ALA A 1 87 ? -24.365 11.829 -1.851 1.00 50.09 87 ALA A CA 1
ATOM 671 C C . ALA A 1 87 ? -25.825 12.168 -2.148 1.00 50.09 87 ALA A C 1
ATOM 673 O O . ALA A 1 87 ? -26.157 12.601 -3.252 1.00 50.09 87 ALA A O 1
ATOM 674 N N . LYS A 1 88 ? -26.720 11.791 -1.238 1.00 51.97 88 LYS A N 1
ATOM 675 C CA . LYS A 1 88 ? -28.143 12.023 -1.420 1.00 51.97 88 LYS A CA 1
ATOM 676 C C . LYS A 1 88 ? -28.316 13.541 -1.344 1.00 51.97 88 LYS A C 1
ATOM 678 O O . LYS A 1 88 ? -28.364 14.081 -0.246 1.00 51.97 88 LYS A O 1
ATOM 683 N N . GLY A 1 89 ? -28.334 14.191 -2.505 1.00 49.66 89 GLY A N 1
ATOM 684 C CA . GLY A 1 89 ? -28.515 15.630 -2.666 1.00 49.66 89 GLY A CA 1
ATOM 685 C C . GLY A 1 89 ? -27.354 16.310 -3.386 1.00 49.66 89 GLY A C 1
ATOM 686 O O . GLY A 1 89 ? -26.375 16.672 -2.753 1.00 49.66 89 GLY A O 1
ATOM 687 N N . GLU A 1 90 ? -27.509 16.533 -4.689 1.00 41.00 90 GLU A N 1
ATOM 688 C CA . GLU A 1 90 ? -27.599 17.901 -5.213 1.00 41.00 90 GLU A CA 1
ATOM 689 C C . GLU A 1 90 ? -28.326 17.870 -6.572 1.00 41.00 90 GLU A C 1
ATOM 691 O O . GLU A 1 90 ? -27.812 17.300 -7.528 1.00 41.00 90 GLU A O 1
ATOM 696 N N . ALA A 1 91 ? -29.553 18.418 -6.541 1.00 40.09 91 ALA A N 1
ATOM 697 C CA . ALA A 1 91 ? -30.514 18.790 -7.598 1.00 40.09 91 ALA A CA 1
ATOM 698 C C . ALA A 1 91 ? -30.787 17.826 -8.770 1.00 40.09 91 ALA A C 1
ATOM 700 O O . ALA A 1 91 ? -30.000 17.783 -9.739 1.00 40.09 91 ALA A O 1
#